Protein 8WJ5 (pdb70)

Nearest PDB structures (foldseek):
  8wj5-assembly1_A  TM=1.008E+00  e=1.256E-24  Escherichia coli K-12
  5o6i-assembly1_A  TM=4.056E-01  e=3.273E+00  Desulfurococcus mucosus
  1mow-assembly2_D  TM=3.243E-01  e=3.097E+00  Desulfurococcus mucosus
  5o6i-assembly3_K  TM=3.457E-01  e=4.558E+00  Desulfurococcus mucosus

Organism: Escherichia coli (strain K12) (NCBI:txid83333)

B-factor: mean 16.44, std 8.81, range [3.38, 56.1]

Sequence (130 aa):
SDIVFYGHKTPKSVEIYLSEKNIIYKIINDQKISRGNGHFISSIMVNNYRTHCGVVDINLNFFNDILYSVRLKNISKLENMEFCATKQRVYFSDKNKKASYKIINYGDYYDVDYYDNNLKNEVFDWIGKWS

Structure (mmCIF, N/CA/C/O backbone):
data_8WJ5
#
_entry.id   8WJ5
#
_cell.length_a   75.545
_cell.length_b   75.545
_cell.length_c   62.043
_cell.angle_alpha   90.000
_cell.angle_beta   90.000
_cell.angle_gamma   90.000
#
_symmetry.space_group_name_H-M   'P 43 21 2'
#
loop_
_entity.id
_entity.type
_entity.pdbx_description
1 polymer 'Uncharacterized protein YdcD'
2 non-polymer 'CHLORIDE ION'
3 non-polymer '4-(2-HYDROXYETHYL)-1-PIPERAZINE ETHANESULFONIC ACID'
4 water water
#
loop_
_atom_site.group_PDB
_atom_site.id
_atom_site.type_symbol
_atom_site.label_atom_id
_atom_site.label_alt_id
_atom_site.label_comp_id
_atom_site.label_asym_id
_atom_site.label_entity_id
_atom_site.label_seq_id
_atom_site.pdbx_PDB_ins_code
_atom_site.Cartn_x
_atom_site.Cartn_y
_atom_site.Cartn_z
_atom_site.occupancy
_atom_site.B_iso_or_equiv
_atom_site.auth_seq_id
_atom_site.auth_comp_id
_atom_site.auth_asym_id
_atom_site.auth_atom_id
_atom_site.pdbx_PDB_model_num
ATOM 1 N N . SER A 1 11 ? 22.40581 5.00277 22.67462 1.000 19.78652 31 SER A N 1
ATOM 2 C CA . SER A 1 11 ? 21.56489 3.94132 23.22684 1.000 15.82041 31 SER A CA 1
ATOM 3 C C . SER A 1 11 ? 21.76011 3.86743 24.73588 1.000 14.82429 31 SER A C 1
ATOM 4 O O . SER A 1 11 ? 22.80603 4.26279 25.25539 1.000 13.56044 31 SER A O 1
ATOM 7 N N . ASP A 1 12 ? 20.76091 3.36752 25.45500 1.000 10.41770 32 ASP A N 1
ATOM 8 C CA . ASP A 1 12 ? 20.80114 3.45308 26.90541 1.000 10.01705 32 ASP A CA 1
ATOM 9 C C . ASP A 1 12 ? 21.02878 2.10452 27.58014 1.000 7.85755 32 ASP A C 1
ATOM 10 O O . ASP A 1 12 ? 20.87512 2.00536 28.80095 1.000 9.15622 32 ASP A O 1
ATOM 15 N N . ILE A 1 13 ? 21.43247 1.07852 26.83196 1.000 9.98372 33 ILE A N 1
ATOM 16 C CA . ILE A 1 13 ? 21.64868 -0.24942 27.39415 1.000 10.14578 33 ILE A CA 1
ATOM 17 C C . ILE A 1 13 ? 23.08539 -0.70448 27.13868 1.000 7.03273 33 ILE A C 1
ATOM 18 O O . ILE A 1 13 ? 23.64267 -0.48758 26.05670 1.000 9.61070 33 ILE A O 1
ATOM 23 N N . VAL A 1 14 ? 23.68598 -1.32983 28.15708 1.000 7.81273 34 VAL A N 1
ATOM 24 C CA . VAL A 1 14 ? 25.02068 -1.92324 28.08997 1.000 5.59854 34 VAL A CA 1
ATOM 25 C C . VAL A 1 14 ? 24.98119 -3.27492 28.78893 1.000 6.00019 34 VAL A C 1
ATOM 26 O O . VAL A 1 14 ? 24.00473 -3.63301 29.44232 1.000 7.64026 34 VAL A O 1
ATOM 30 N N . PHE A 1 15 ? 26.07945 -4.01510 28.67554 1.000 6.16280 35 PHE A N 1
ATOM 31 C CA . PHE A 1 15 ? 26.32136 -5.18059 29.52156 1.000 7.05957 35 PHE A CA 1
ATOM 32 C C . PHE A 1 15 ? 27.64852 -4.93262 30.23030 1.000 7.45941 35 PHE A C 1
ATOM 33 O O . PHE A 1 15 ? 28.71656 -5.09859 29.63422 1.000 8.23530 35 PHE A O 1
ATOM 41 N N . TYR A 1 16 ? 27.57250 -4.51738 31.49360 1.000 7.87833 36 TYR A N 1
ATOM 42 C CA . TYR A 1 16 ? 28.75032 -4.17555 32.29585 1.000 10.61401 36 TYR A CA 1
ATOM 43 C C . TYR A 1 16 ? 29.70370 -3.26810 31.51314 1.000 10.32660 36 TYR A C 1
ATOM 44 O O . TYR A 1 16 ? 30.90683 -3.50069 31.43236 1.000 12.32281 36 TYR A O 1
ATOM 53 N N . GLY A 1 17 ? 29.13301 -2.23059 30.90469 1.000 9.09349 37 GLY A N 1
ATOM 54 C CA . GLY A 1 17 ? 29.89351 -1.21248 30.21833 1.000 13.59651 37 GLY A CA 1
ATOM 55 C C . GLY A 1 17 ? 30.14937 -1.46147 28.74673 1.000 12.89214 37 GLY A C 1
ATOM 56 O O . GLY A 1 17 ? 30.79893 -0.62728 28.10584 1.000 14.74842 37 GLY A O 1
ATOM 57 N N . HIS A 1 18 ? 29.64681 -2.55878 28.18293 1.000 11.10172 38 HIS A N 1
ATOM 58 C CA . HIS A 1 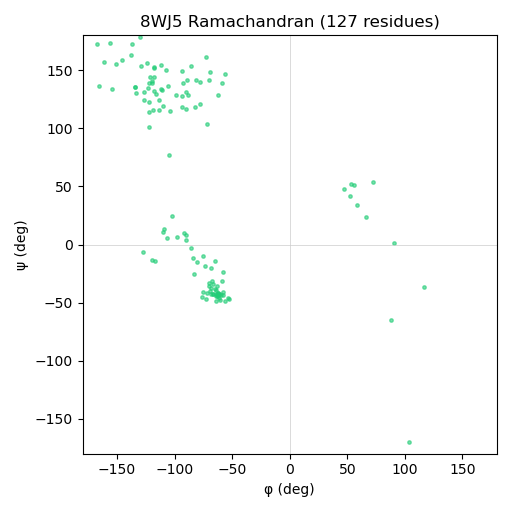18 ? 29.95980 -2.95340 26.81337 1.000 12.40615 38 HIS A CA 1
ATOM 59 C C . HIS A 1 18 ? 28.68726 -3.01498 25.97666 1.000 11.30936 38 HIS A C 1
ATOM 60 O O . HIS A 1 18 ? 27.65197 -3.49747 26.44462 1.000 11.03808 38 HIS A O 1
ATOM 67 N N . LYS A 1 19 ? 28.77532 -2.53263 24.73275 1.000 9.20736 39 LYS A N 1
ATOM 68 C CA . LYS A 1 19 ? 27.62956 -2.44058 23.83537 1.000 13.92525 39 LYS A CA 1
ATOM 69 C C . LYS A 1 19 ? 27.76865 -3.24697 22.55777 1.000 10.27079 39 LYS A C 1
ATOM 70 O O . LYS A 1 19 ? 26.77359 -3.41002 21.84354 1.000 10.68281 39 LYS A O 1
ATOM 76 N N . THR A 1 20 ? 28.96101 -3.72467 22.23119 1.000 13.48156 40 THR A N 1
ATOM 77 C CA . THR A 1 20 ? 29.16020 -4.41386 20.97023 1.000 10.12564 40 THR A CA 1
ATOM 78 C C . THR A 1 20 ? 29.34292 -5.90865 21.21005 1.000 8.85595 40 THR A C 1
ATOM 79 O O . THR A 1 20 ? 29.84434 -6.31393 22.26423 1.000 9.16766 40 THR A O 1
ATOM 83 N N . PRO A 1 21 ? 28.94137 -6.74973 20.25284 1.000 9.45926 41 PRO A N 1
ATOM 84 C CA . PRO A 1 21 ? 29.08861 -8.20381 20.44730 1.000 7.02956 41 PRO A CA 1
ATOM 85 C C . PRO A 1 21 ? 30.50284 -8.62923 20.81026 1.000 8.19758 41 PRO A C 1
ATOM 86 O O . PRO A 1 21 ? 30.68149 -9.41085 21.75169 1.000 8.21689 41 PRO A O 1
ATOM 90 N N . LYS A 1 22 ? 31.52300 -8.11801 20.11034 1.000 9.95522 42 LYS A N 1
ATOM 91 C CA . LYS A 1 22 ? 32.87804 -8.59278 20.38228 1.000 9.31792 42 LYS A CA 1
ATOM 92 C C . LYS A 1 22 ? 33.36493 -8.13549 21.75523 1.000 8.15944 42 LYS A C 1
ATOM 93 O O . LYS A 1 22 ? 34.00747 -8.90493 22.47199 1.000 8.44874 42 LYS A O 1
ATOM 99 N N . SER A 1 23 ? 33.06951 -6.89652 22.14979 1.000 7.58883 43 SER A N 1
ATOM 100 C CA . SER A 1 23 ? 33.50745 -6.46200 23.47350 1.000 10.53473 43 SER A CA 1
ATOM 101 C C . SER A 1 23 ? 32.78485 -7.23123 24.56972 1.000 8.97701 43 SER A C 1
ATOM 102 O O . SER A 1 23 ? 33.37319 -7.51348 25.62228 1.000 9.40636 43 SER A O 1
ATOM 105 N N . VAL A 1 24 ? 31.52390 -7.59542 24.34267 1.000 7.97566 44 VAL A N 1
ATOM 106 C CA . VAL A 1 24 ? 30.82401 -8.43709 25.31101 1.000 9.40810 44 VAL A CA 1
ATOM 107 C C . VAL A 1 24 ? 31.43163 -9.83647 25.33467 1.000 6.57223 44 VAL A C 1
ATOM 108 O O . VAL A 1 24 ? 31.62627 -10.42861 26.40176 1.000 6.06110 44 VAL A O 1
ATOM 112 N N . GLU A 1 25 ? 31.73595 -10.38960 24.15520 1.000 9.32655 45 GLU A N 1
ATOM 113 C CA . GLU A 1 25 ? 32.34061 -11.71714 24.09621 1.000 7.49976 45 GLU A CA 1
ATOM 114 C C . GLU A 1 25 ? 33.67919 -11.74012 24.81599 1.000 7.31325 45 GLU A C 1
ATOM 115 O O . GLU A 1 25 ? 33.97406 -12.68804 25.55424 1.000 7.36962 45 GLU A O 1
ATOM 121 N N . ILE A 1 26 ? 34.49389 -10.69811 24.61983 1.000 7.36384 46 ILE A N 1
ATOM 122 C CA . ILE A 1 26 ? 35.78427 -10.59717 25.30615 1.000 8.31153 46 ILE A CA 1
ATOM 123 C C . ILE A 1 26 ? 35.58982 -10.49567 26.81507 1.000 10.32500 46 ILE A C 1
ATOM 124 O O . ILE A 1 26 ? 36.30344 -11.14256 27.59238 1.000 9.44006 46 ILE A O 1
ATOM 129 N N . TYR A 1 27 ? 34.63870 -9.66610 27.25553 1.000 10.42676 47 TYR A N 1
ATOM 130 C CA . TYR A 1 27 ? 34.34452 -9.56211 28.68786 1.000 10.10188 47 TYR A CA 1
ATOM 131 C C . TYR A 1 27 ? 34.00057 -10.92404 29.27906 1.000 11.88955 47 TYR A C 1
ATOM 132 O O . TYR A 1 27 ? 34.53467 -11.32168 30.32170 1.000 10.26059 47 TYR A O 1
ATOM 141 N N . LEU A 1 28 ? 33.10001 -11.65570 28.62466 1.000 9.26533 48 LEU A N 1
ATOM 142 C CA . LEU A 1 28 ? 32.67925 -12.94480 29.16541 1.000 9.87707 48 LEU A CA 1
ATOM 143 C C . LEU A 1 28 ? 33.82558 -13.94915 29.14520 1.000 9.59533 48 LEU A C 1
ATOM 144 O O . LEU A 1 28 ? 34.02782 -14.69431 30.11168 1.000 9.58688 48 LEU A O 1
ATOM 149 N N . SER A 1 29 ? 34.57880 -13.98153 28.04554 1.000 9.05449 49 SER A N 1
ATOM 150 C CA . SER A 1 29 ? 35.67329 -14.93414 27.91046 1.000 12.87146 49 SER A CA 1
ATOM 151 C C . SER A 1 29 ? 36.73182 -14.69907 28.98282 1.000 15.03142 49 SER A C 1
ATOM 152 O O . SER A 1 29 ? 37.20446 -15.64294 29.62926 1.000 13.57810 49 SER A O 1
ATOM 155 N N . GLU A 1 30 ? 37.09604 -13.43678 29.21017 1.000 14.37944 50 GLU A N 1
ATOM 156 C CA . GLU A 1 30 ? 38.12451 -13.14878 30.20242 1.000 14.81934 50 GLU A CA 1
ATOM 157 C C . GLU A 1 30 ? 37.65149 -13.43435 31.62047 1.000 19.05735 50 GLU A C 1
ATOM 158 O O . GLU A 1 30 ? 38.48591 -13.62312 32.50950 1.000 19.65078 50 GLU A O 1
ATOM 164 N N . LYS A 1 31 ? 36.34115 -13.48380 31.85284 1.000 13.76914 51 LYS A N 1
ATOM 165 C CA . LYS A 1 31 ? 35.81039 -13.93911 33.13057 1.000 15.82554 51 LYS A CA 1
ATOM 166 C C . LYS A 1 31 ? 35.55713 -15.43382 33.15363 1.000 16.19145 51 LYS A C 1
ATOM 167 O O . LYS A 1 31 ? 34.96070 -15.93148 34.11345 1.000 17.36208 51 LYS A O 1
ATOM 173 N N . ASN A 1 32 ? 35.99842 -16.15417 32.11997 1.000 12.70492 52 ASN A N 1
ATOM 174 C CA . ASN A 1 32 ? 35.83367 -17.60620 32.02018 1.000 14.08795 52 ASN A CA 1
ATOM 175 C C . ASN A 1 32 ? 34.36511 -18.02013 32.07084 1.000 16.66229 52 ASN A C 1
ATOM 176 O O . ASN A 1 32 ? 34.01287 -19.08321 32.58484 1.000 16.92872 52 ASN A O 1
ATOM 181 N N . ILE A 1 33 ? 33.49789 -17.18758 31.51632 1.000 15.60635 53 ILE A N 1
ATOM 182 C CA . ILE A 1 33 ? 32.08767 -17.52943 31.38891 1.000 10.29228 53 ILE A CA 1
ATOM 183 C C . ILE A 1 33 ? 31.86408 -18.14517 30.01422 1.000 15.45049 53 ILE A C 1
ATOM 184 O O . ILE A 1 33 ? 32.27278 -17.57570 28.99487 1.000 16.16593 53 ILE A O 1
ATOM 189 N N . ILE A 1 34 ? 31.24681 -19.32488 29.98694 1.000 15.25890 54 ILE A N 1
ATOM 190 C CA . ILE A 1 34 ? 30.91621 -19.99115 28.73280 1.000 14.12794 54 ILE A CA 1
ATOM 191 C C . ILE A 1 34 ? 29.67450 -19.34599 28.14058 1.000 13.32679 54 ILE A C 1
ATOM 192 O O . ILE A 1 34 ? 28.72562 -19.02576 28.86260 1.000 10.82090 54 ILE A O 1
ATOM 197 N N . TYR A 1 35 ? 29.66245 -19.17142 26.82013 1.000 9.53575 55 TYR A N 1
ATOM 198 C CA . TYR A 1 35 ? 28.50335 -18.57649 26.17234 1.000 10.83086 55 TYR A CA 1
ATOM 199 C C . TYR A 1 35 ? 28.31827 -19.19875 24.79803 1.000 10.64566 55 TYR A C 1
ATOM 200 O O . TYR A 1 35 ? 29.24811 -19.76208 24.21354 1.000 9.65525 55 TYR A O 1
ATOM 209 N N . LYS A 1 36 ? 27.09897 -19.08075 24.29198 1.000 9.12883 56 LYS A N 1
ATOM 210 C CA . LYS A 1 36 ? 26.74646 -19.52990 22.95544 1.000 10.19943 56 LYS A CA 1
ATOM 211 C C . LYS A 1 36 ? 26.29360 -18.32546 22.15130 1.000 14.17117 56 LYS A C 1
ATOM 212 O O . LYS A 1 36 ? 25.66739 -17.40595 22.69345 1.000 12.50037 56 LYS A O 1
ATOM 218 N N . ILE A 1 37 ? 26.63100 -18.31995 20.86696 1.000 11.82082 57 ILE A N 1
ATOM 219 C CA . ILE A 1 37 ? 26.29244 -17.22200 19.96602 1.000 13.03344 57 ILE A CA 1
ATOM 220 C C . ILE A 1 37 ? 25.35594 -17.75031 18.89710 1.000 15.06014 57 ILE A C 1
ATOM 221 O O . ILE A 1 37 ? 25.66539 -18.74946 18.24252 1.000 16.02801 57 ILE A O 1
ATOM 226 N N . ILE A 1 38 ? 24.24109 -17.05877 18.68995 1.000 14.04196 58 ILE A N 1
ATOM 227 C CA . ILE A 1 38 ? 23.37078 -17.32505 17.55429 1.000 11.94230 58 ILE A CA 1
ATOM 228 C C . ILE A 1 38 ? 23.18950 -16.03855 16.76607 1.000 13.83234 58 ILE A C 1
ATOM 229 O O . ILE A 1 38 ? 23.33391 -14.92949 17.28953 1.000 10.67380 58 ILE A O 1
ATOM 234 N N . ASN A 1 39 ? 22.85569 -16.19441 15.48775 1.000 8.99029 59 ASN A N 1
ATOM 235 C CA . ASN A 1 39 ? 22.76302 -15.03238 14.61883 1.000 10.65146 59 ASN A CA 1
ATOM 236 C C . ASN A 1 39 ? 21.83680 -15.36166 13.45540 1.000 9.96705 59 ASN A C 1
ATOM 237 O O . ASN A 1 39 ? 21.42031 -16.50984 13.26952 1.000 12.44319 59 ASN A O 1
ATOM 242 N N . ASP A 1 40 ? 21.54442 -14.33973 12.65228 1.000 10.28142 60 ASP A N 1
ATOM 243 C CA . ASP A 1 40 ? 20.71654 -14.49850 11.46364 1.000 9.15572 60 ASP A CA 1
ATOM 244 C C . ASP A 1 40 ? 21.53720 -14.53537 10.17642 1.000 10.21374 60 ASP A C 1
ATOM 245 O O . ASP A 1 40 ? 21.00645 -14.22901 9.09758 1.000 9.93520 60 ASP A O 1
ATOM 250 N N . GLN A 1 41 ? 22.81345 -14.92135 10.25032 1.000 10.43497 61 GLN A N 1
ATOM 251 C CA . GLN 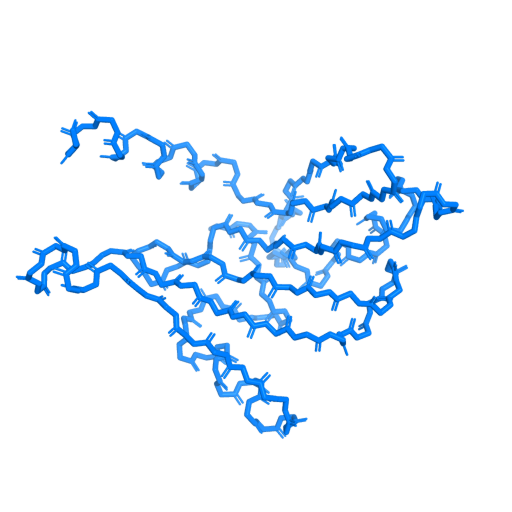A 1 41 ? 23.61311 -14.92945 9.02601 1.000 12.28194 61 GLN A CA 1
ATOM 252 C C . GLN A 1 41 ? 23.11655 -15.98489 8.04245 1.000 13.47015 61 GLN A C 1
ATOM 253 O O . GLN A 1 41 ? 23.01501 -15.71307 6.84270 1.000 13.14324 61 GLN A O 1
ATOM 259 N N . LYS A 1 42 ? 22.78452 -17.18407 8.52080 1.000 8.04160 62 LYS A N 1
ATOM 260 C CA . LYS A 1 42 ? 22.27538 -18.19491 7.59988 1.000 12.22511 62 LYS A CA 1
ATOM 261 C C . LYS A 1 42 ? 20.86160 -17.85622 7.14082 1.000 10.70735 62 LYS A C 1
ATOM 262 O O . LYS A 1 42 ? 20.54383 -17.98684 5.95330 1.000 12.24102 62 LYS A O 1
ATOM 268 N N . ILE A 1 43 ? 20.00963 -17.39851 8.06808 1.000 11.13917 63 ILE A N 1
ATOM 269 C CA . ILE A 1 43 ? 18.63985 -16.99766 7.73052 1.000 11.69072 63 ILE A CA 1
ATOM 270 C C . ILE A 1 43 ? 18.63974 -15.99389 6.58944 1.000 9.78743 63 ILE A C 1
ATOM 271 O O . ILE A 1 43 ? 17.83483 -16.08178 5.65338 1.000 10.00656 63 ILE A O 1
ATOM 276 N N . SER A 1 44 ? 19.49920 -14.98609 6.68977 1.000 9.45063 64 SER A N 1
ATOM 277 C CA . SER A 1 44 ? 19.55108 -13.90697 5.71234 1.000 9.59350 64 SER A CA 1
ATOM 278 C C . SER A 1 44 ? 20.43657 -14.22647 4.51498 1.000 13.37708 64 SER A C 1
ATOM 279 O O . SER A 1 44 ? 20.51605 -13.40769 3.59760 1.000 17.69964 64 SER A O 1
ATOM 282 N N . ARG A 1 45 ? 21.10099 -15.38198 4.51407 1.000 10.63865 65 ARG A N 1
ATOM 283 C CA . ARG A 1 45 ? 22.08031 -15.75535 3.49469 1.000 14.29887 65 ARG A CA 1
ATOM 284 C C . ARG A 1 45 ? 23.15164 -14.67628 3.33159 1.000 18.40911 65 ARG A C 1
ATOM 285 O O . ARG A 1 45 ? 23.42524 -14.18981 2.23270 1.000 15.67922 65 ARG A O 1
ATOM 293 N N . GLY A 1 46 ? 23.75990 -14.29286 4.44352 1.000 19.78039 66 GLY A N 1
ATOM 294 C CA . GLY A 1 46 ? 24.96734 -13.49924 4.34596 1.000 30.80964 66 GLY A CA 1
ATOM 295 C C . GLY A 1 46 ? 24.89161 -12.10205 4.91688 1.000 29.64874 66 GLY A C 1
ATOM 296 O O . GLY A 1 46 ? 25.87476 -11.61820 5.48051 1.000 39.06558 66 GLY A O 1
ATOM 297 N N . ASN A 1 47 ? 23.75303 -11.42673 4.77729 1.000 30.373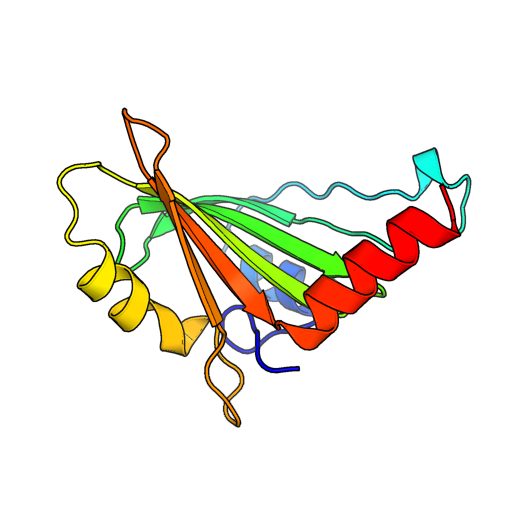54 67 ASN A N 1
ATOM 298 C CA . ASN A 1 47 ? 23.63522 -10.05049 5.26308 1.000 34.65238 67 ASN A CA 1
ATOM 299 C C . ASN A 1 47 ? 22.81379 -10.06574 6.54847 1.000 26.26892 67 ASN A C 1
ATOM 300 O O . ASN A 1 47 ? 21.63066 -9.72538 6.57745 1.000 22.00069 67 ASN A O 1
ATOM 305 N N . GLY A 1 48 ? 23.47685 -10.47043 7.63140 1.000 21.42448 68 GLY A N 1
ATOM 306 C CA . GLY A 1 48 ? 22.81419 -10.56373 8.91430 1.000 16.32960 68 GLY A CA 1
ATOM 307 C C . GLY A 1 48 ? 22.80974 -9.24611 9.66661 1.000 18.86251 68 GLY A C 1
ATOM 308 O O . GLY A 1 48 ? 23.66993 -8.38500 9.48478 1.000 21.15949 68 GLY A O 1
ATOM 309 N N . HIS A 1 49 ? 21.80655 -9.09489 10.52665 1.000 11.72045 69 HIS A N 1
ATOM 310 C CA . HIS A 1 49 ? 21.67673 -7.91279 11.36123 1.000 11.36146 69 HIS A CA 1
ATOM 311 C C . HIS A 1 49 ? 21.52063 -8.23629 12.83398 1.000 12.75742 69 HIS A C 1
ATOM 312 O O . HIS A 1 49 ? 21.50815 -7.30731 13.64844 1.000 11.88560 69 HIS A O 1
ATOM 319 N N . PHE A 1 50 ? 21.38389 -9.50750 13.20206 1.000 10.04889 70 PHE A N 1
ATOM 320 C CA . PHE A 1 50 ? 21.06161 -9.89258 14.56763 1.000 9.28592 70 PHE A CA 1
ATOM 321 C C . PHE A 1 50 ? 22.12651 -10.83256 15.10793 1.000 10.27874 70 PHE A C 1
ATOM 322 O O . PHE A 1 50 ? 22.55936 -11.75460 14.42173 1.000 10.09289 70 PHE A O 1
ATOM 330 N N . ILE A 1 51 ? 22.55313 -10.57493 16.33464 1.000 8.91748 71 ILE A N 1
ATOM 331 C CA . ILE A 1 51 ? 23.39681 -11.48514 17.09230 1.000 7.95574 71 ILE A CA 1
ATOM 332 C C . ILE A 1 51 ? 22.80658 -11.55710 18.48839 1.000 10.93708 71 ILE A C 1
ATOM 333 O O . ILE A 1 51 ? 22.42073 -10.52969 19.05377 1.000 9.07384 71 ILE A O 1
ATOM 338 N N . SER A 1 52 ? 22.70917 -12.76703 19.02743 1.000 7.86825 72 SER A N 1
ATOM 339 C CA A SER A 1 52 ? 22.33404 -12.93776 20.42547 0.700 10.05797 72 SER A CA 1
ATOM 340 C CA B SER A 1 52 ? 22.31416 -12.96446 20.41797 0.300 10.00176 72 SER A CA 1
ATOM 341 C C . SER A 1 52 ? 23.35580 -13.83163 21.10638 1.000 8.84494 72 SER A C 1
ATOM 342 O O . SER A 1 52 ? 23.77108 -14.85554 20.55608 1.000 10.17933 72 SER A O 1
ATOM 347 N N . ILE A 1 53 ? 23.76894 -13.42049 22.30116 1.000 7.57922 73 ILE A N 1
ATOM 348 C CA . ILE A 1 53 ? 24.71503 -14.16669 23.11672 1.000 7.79679 73 ILE A CA 1
ATOM 349 C C . ILE A 1 53 ? 23.95777 -14.69852 24.32216 1.000 8.11061 73 ILE A C 1
ATOM 350 O O . ILE A 1 53 ? 23.21546 -13.95121 24.96937 1.000 7.14023 73 ILE A O 1
ATOM 355 N N . MET A 1 54 ? 24.14290 -15.98035 24.62412 1.000 6.76523 74 MET A N 1
ATOM 356 C CA . MET A 1 54 ? 23.41159 -16.63701 25.70016 1.000 7.60289 74 MET A CA 1
ATOM 357 C C . MET A 1 54 ? 24.38485 -17.12578 26.76173 1.000 7.49190 74 MET A C 1
ATOM 358 O O . MET A 1 54 ? 25.39285 -17.75976 26.43910 1.000 7.12286 74 MET A O 1
ATOM 363 N N . VAL A 1 55 ? 24.08208 -16.83043 28.01806 1.000 8.31335 75 VAL A N 1
ATOM 364 C CA . VAL A 1 55 ? 24.83945 -17.35493 29.14669 1.000 8.75973 75 VAL A CA 1
ATOM 365 C C . VAL A 1 55 ? 23.85544 -17.96209 30.13130 1.000 8.40778 75 VAL A C 1
ATOM 366 O O . VAL A 1 55 ? 22.69004 -17.56024 30.19562 1.000 8.17662 75 VAL A O 1
ATOM 370 N N . ASN A 1 56 ? 24.33074 -18.93538 30.90198 1.000 9.54243 76 ASN A N 1
ATOM 371 C CA . ASN A 1 56 ? 23.54102 -19.58764 31.93452 1.000 9.83734 76 ASN A CA 1
ATOM 372 C C . ASN A 1 56 ? 24.16368 -19.36463 33.30912 1.000 11.21983 76 ASN A C 1
ATOM 373 O O . ASN A 1 56 ? 25.37424 -19.15391 33.43368 1.000 10.99218 76 ASN A O 1
ATOM 378 N N . ASN A 1 57 ? 23.30990 -19.38586 34.33726 1.000 10.52948 77 ASN A N 1
ATOM 379 C CA . ASN A 1 57 ? 23.74588 -19.39046 35.73824 1.000 11.30797 77 ASN A CA 1
ATOM 380 C C . ASN A 1 57 ? 24.65712 -18.20327 36.06710 1.000 12.47363 77 ASN A C 1
ATOM 381 O O . ASN A 1 57 ? 25.73830 -18.35969 36.63435 1.000 10.76629 77 ASN A O 1
ATOM 386 N N . TYR A 1 58 ? 24.20313 -17.00624 35.71207 1.000 11.06174 78 TYR A N 1
ATOM 387 C CA . TYR A 1 58 ? 24.94751 -15.76936 35.91978 1.000 12.88579 78 TYR A CA 1
ATOM 388 C C . TYR A 1 58 ? 24.43488 -15.07566 37.17626 1.000 10.64292 78 TYR A C 1
ATOM 389 O O . TYR A 1 58 ? 23.23101 -14.85300 37.30898 1.000 11.28264 78 TYR A O 1
ATOM 398 N N . ARG A 1 59 ? 25.33944 -14.71748 38.08607 1.000 14.33822 79 ARG A N 1
ATOM 399 C CA . ARG A 1 59 ? 24.91330 -14.11836 39.35020 1.000 14.75179 79 ARG A CA 1
ATOM 400 C C . ARG A 1 59 ? 24.55904 -12.64589 39.14815 1.000 12.23008 79 ARG A C 1
ATOM 401 O O . ARG A 1 59 ? 25.39448 -11.85437 38.70175 1.000 15.55956 79 ARG A O 1
ATOM 409 N N . THR A 1 60 ? 23.31299 -12.29044 39.45735 1.000 14.05411 80 THR A N 1
ATOM 410 C CA . THR A 1 60 ? 22.81230 -10.91866 39.40993 1.000 13.81480 80 THR A CA 1
ATOM 411 C C . THR A 1 60 ? 22.10584 -10.60944 40.72798 1.000 20.02885 80 THR A C 1
ATOM 412 O O . THR A 1 60 ? 21.96910 -11.47136 41.59866 1.000 16.67395 80 THR A O 1
ATOM 416 N N . HIS A 1 61 ? 21.61920 -9.37273 40.85960 1.000 18.13386 81 HIS A N 1
ATOM 417 C CA . HIS A 1 61 ? 20.82882 -8.99879 42.02339 1.000 16.82723 81 HIS A CA 1
ATOM 418 C C . HIS A 1 61 ? 19.41460 -9.54830 41.97681 1.000 19.75886 81 HIS A C 1
ATOM 419 O O . HIS A 1 61 ? 18.69346 -9.44671 42.97427 1.000 18.93431 81 HIS A O 1
ATOM 426 N N . CYS A 1 62 ? 18.99069 -10.10986 40.85452 1.000 13.23571 82 CYS A N 1
ATOM 427 C CA . CYS A 1 62 ? 17.76698 -10.88806 40.83086 1.000 16.20792 82 CYS A CA 1
ATOM 428 C C . CYS A 1 62 ? 18.03575 -12.37030 41.08001 1.000 15.56176 82 CYS A C 1
ATOM 429 O O . CYS A 1 62 ? 17.13270 -13.18975 40.90484 1.000 21.38721 82 CYS A O 1
ATOM 432 N N . GLY A 1 63 ? 19.25285 -12.72355 41.47165 1.000 15.05813 83 GLY A N 1
ATOM 433 C CA . GLY A 1 63 ? 19.62944 -14.10621 41.69227 1.000 16.33320 83 GLY A CA 1
ATOM 434 C C . GLY A 1 63 ? 20.47887 -14.66835 40.56808 1.000 16.17476 83 GLY A C 1
ATOM 435 O O . GLY A 1 63 ? 20.97529 -13.95843 39.68610 1.000 14.85925 83 GLY A O 1
ATOM 436 N N . VAL A 1 64 ? 20.66055 -15.98448 40.62464 1.000 13.14329 84 VAL A N 1
ATOM 437 C CA . VAL A 1 64 ? 21.40723 -16.70351 39.59790 1.000 13.91124 84 VAL A CA 1
ATOM 438 C C . VAL A 1 64 ? 20.45386 -16.96182 38.44047 1.000 13.38223 84 VAL A C 1
ATOM 439 O O . VAL A 1 64 ? 19.41881 -17.61461 38.61066 1.000 14.45132 84 VAL A O 1
ATOM 443 N N . VAL A 1 65 ? 20.77125 -16.40974 37.26653 1.000 11.42395 85 VAL A N 1
ATOM 444 C CA . VAL A 1 65 ? 19.80369 -16.36193 36.17989 1.000 8.89266 85 VAL A CA 1
ATOM 445 C C . VAL A 1 65 ? 20.48052 -16.70212 34.86273 1.000 8.24626 85 VAL A C 1
ATOM 446 O O . VAL A 1 65 ? 21.70392 -16.67571 34.73434 1.000 8.77877 85 VAL A O 1
ATOM 450 N N . ASP A 1 66 ? 19.65819 -17.02814 33.87598 1.000 8.06166 86 ASP A N 1
ATOM 451 C CA . ASP A 1 66 ? 20.13628 -17.14650 32.50938 1.000 10.10951 86 ASP A CA 1
ATOM 452 C C . ASP A 1 66 ? 19.91822 -15.81292 31.81062 1.000 8.17631 86 ASP A C 1
ATOM 453 O O . ASP A 1 66 ? 18.99191 -15.07134 32.14069 1.000 10.22957 86 ASP A O 1
ATOM 458 N N . ILE A 1 67 ? 20.78937 -15.49868 30.85484 1.000 7.52060 87 ILE A N 1
ATOM 459 C CA . ILE A 1 67 ? 20.80195 -14.17923 30.23567 1.000 7.78252 87 ILE A CA 1
ATOM 460 C C . ILE A 1 67 ? 20.91233 -14.31835 28.72529 1.000 6.91721 87 ILE A C 1
ATOM 461 O O . ILE A 1 67 ? 21.72354 -15.10344 28.22080 1.000 7.06422 87 ILE A O 1
ATOM 466 N N . ASN A 1 68 ? 20.10200 -13.54787 28.00305 1.000 7.20200 88 ASN A N 1
ATOM 467 C CA . ASN A 1 68 ? 20.30540 -13.31273 26.57895 1.000 8.48823 88 ASN A CA 1
ATOM 468 C C . ASN A 1 68 ? 20.70421 -11.86199 26.37901 1.000 8.03535 88 ASN A C 1
ATOM 469 O O . ASN A 1 68 ? 20.07586 -10.96382 26.95001 1.000 7.52623 88 ASN A O 1
ATOM 474 N N . LEU A 1 69 ? 21.73522 -11.64817 25.56821 1.000 4.40097 89 LEU A N 1
ATOM 475 C CA . LEU A 1 69 ? 22.21200 -10.33022 25.18024 1.000 5.56885 89 LEU A CA 1
ATOM 476 C C . LEU A 1 69 ? 21.94081 -10.18843 23.69149 1.000 6.19289 89 LEU A C 1
ATOM 477 O O . LEU A 1 69 ? 22.47610 -10.95848 22.88705 1.000 7.32201 89 LEU A O 1
ATOM 482 N N . ASN A 1 70 ? 21.07189 -9.25572 23.33470 1.000 6.17403 90 ASN A N 1
ATOM 483 C CA . ASN A 1 70 ? 20.50235 -9.19396 21.99392 1.000 6.21501 90 ASN A CA 1
ATOM 484 C C . ASN A 1 70 ? 20.99290 -7.94077 21.29440 1.000 7.59605 90 ASN A C 1
ATOM 485 O O . ASN A 1 70 ? 20.79172 -6.83078 21.80218 1.000 5.32285 90 ASN A O 1
ATOM 490 N N . PHE A 1 71 ? 21.60737 -8.12691 20.12062 1.000 6.31036 91 PHE A N 1
ATOM 491 C CA . PHE A 1 71 ? 22.26465 -7.06730 19.36915 1.000 7.38021 91 PHE A CA 1
ATOM 492 C C . PHE A 1 71 ? 21.61820 -6.90976 17.99500 1.000 6.54438 91 PHE A C 1
ATOM 493 O O . PHE A 1 71 ? 21.28088 -7.89903 17.34589 1.000 7.71657 91 PHE A O 1
ATOM 501 N N . PHE A 1 72 ? 21.46751 -5.66397 17.54936 1.000 7.84480 92 PHE A N 1
ATOM 502 C CA . PHE A 1 72 ? 20.96820 -5.34760 16.21428 1.000 9.48382 92 PHE A CA 1
ATOM 503 C C . PHE A 1 72 ? 21.97240 -4.41491 15.56269 1.000 9.99020 92 PHE A C 1
ATOM 504 O O . PHE A 1 72 ? 22.28471 -3.36005 16.12177 1.000 8.97615 92 PHE A O 1
ATOM 512 N N . ASN A 1 73 ? 22.47160 -4.79639 14.39014 1.000 9.80610 93 ASN A N 1
ATOM 513 C CA . ASN A 1 73 ? 23.51083 -4.02327 13.71235 1.000 12.95328 93 ASN A CA 1
ATOM 514 C C . ASN A 1 73 ? 24.67851 -3.76051 14.66141 1.000 14.37514 93 ASN A C 1
ATOM 515 O O . ASN A 1 73 ? 25.21696 -2.65323 14.74003 1.000 12.06366 93 ASN A O 1
ATOM 520 N N . ASP A 1 74 ? 25.03961 -4.79394 15.42464 1.000 13.16406 94 ASP A N 1
ATOM 521 C CA . ASP A 1 74 ? 26.19498 -4.80374 16.31777 1.000 14.79527 94 ASP A CA 1
ATOM 522 C C . ASP A 1 74 ? 26.05494 -3.83319 17.48592 1.000 11.71704 94 ASP A C 1
ATOM 523 O O . ASP A 1 74 ? 27.06284 -3.42304 18.07510 1.000 14.26764 94 ASP A O 1
ATOM 528 N N . ILE A 1 75 ? 24.82664 -3.47112 17.85274 1.000 10.62197 95 ILE A N 1
ATOM 529 C CA . ILE A 1 75 ? 24.56324 -2.63635 19.02260 1.000 7.60022 95 ILE A CA 1
ATOM 530 C C . ILE A 1 75 ? 23.54760 -3.34417 19.91514 1.000 7.58355 95 ILE A C 1
ATOM 531 O O . ILE A 1 75 ? 22.50388 -3.80625 19.43960 1.000 7.97965 95 ILE A O 1
ATOM 536 N N . LEU A 1 76 ? 23.85044 -3.41670 21.20613 1.000 8.36309 96 LEU A N 1
ATOM 537 C CA . LEU A 1 76 ? 22.95470 -4.05743 22.16096 1.000 6.80064 96 LEU A CA 1
ATOM 538 C C . LEU A 1 76 ? 21.63066 -3.31022 22.21726 1.000 6.72669 96 LEU A C 1
ATOM 539 O O . LEU A 1 76 ? 21.60832 -2.08949 22.38003 1.000 9.63529 96 LEU A O 1
ATOM 544 N N . TYR A 1 77 ? 20.51718 -4.03342 22.07765 1.000 5.32538 97 TYR A N 1
ATOM 545 C CA . TYR A 1 77 ? 19.21953 -3.41785 22.29895 1.000 10.31595 97 TYR A CA 1
ATOM 546 C C . TYR A 1 77 ? 18.44616 -4.02049 23.45879 1.000 7.62057 97 TYR A C 1
ATOM 547 O O . TYR A 1 77 ? 17.49156 -3.39032 23.92374 1.000 8.82051 97 TYR A O 1
ATOM 556 N N . SER A 1 78 ? 18.84494 -5.18597 23.95928 1.000 6.68864 98 SER A N 1
ATOM 557 C CA . SER A 1 78 ? 18.05404 -5.90241 24.95138 1.000 8.25979 98 SER A CA 1
ATOM 558 C C . SER A 1 78 ? 18.95855 -6.80242 25.78607 1.000 9.13114 98 SER A C 1
ATOM 559 O O . SER A 1 78 ? 19.80548 -7.51527 25.23593 1.000 7.13714 98 SER A O 1
ATOM 562 N N . VAL A 1 79 ? 18.77450 -6.76861 27.10854 1.000 8.03113 99 VAL A N 1
ATOM 563 C CA . VAL A 1 79 ? 19.41438 -7.70021 28.03661 1.000 5.13352 99 VAL A CA 1
ATOM 564 C C . VAL A 1 79 ? 18.28567 -8.37780 28.79283 1.000 6.97864 99 VAL A C 1
ATOM 565 O O . VAL A 1 79 ? 17.56628 -7.72018 29.55849 1.000 7.68601 99 VAL A O 1
ATOM 569 N N . ARG A 1 80 ? 18.11531 -9.67756 28.58844 1.000 6.42526 100 ARG A N 1
ATOM 570 C CA . ARG A 1 80 ? 16.99124 -10.39725 29.18174 1.000 11.02293 100 ARG A CA 1
ATOM 571 C C . ARG A 1 80 ? 17.48185 -11.34130 30.27476 1.000 8.67904 100 ARG A C 1
ATOM 572 O O . ARG A 1 80 ? 18.26843 -12.25246 30.00491 1.000 9.11710 100 ARG A O 1
ATOM 580 N N . LEU A 1 81 ? 17.00987 -11.12760 31.49988 1.000 6.61282 101 LEU A N 1
ATOM 581 C CA . LEU A 1 81 ? 17.24943 -12.05474 32.59725 1.000 6.64145 101 LEU A CA 1
ATOM 582 C C . LEU A 1 81 ? 16.11776 -13.07066 32.61865 1.000 6.75918 101 LEU A C 1
ATOM 583 O O . LEU A 1 81 ? 14.94529 -12.68695 32.56653 1.000 8.09946 101 LEU A O 1
ATOM 588 N N . LYS A 1 82 ? 16.46015 -14.36007 32.70023 1.000 6.46045 102 LYS A N 1
ATOM 589 C CA . LYS A 1 82 ? 15.46819 -15.42219 32.57276 1.000 7.27926 102 LYS A CA 1
ATOM 590 C C . LYS A 1 82 ? 15.45000 -16.30430 33.81467 1.000 10.19523 102 LYS A C 1
ATOM 591 O O . LYS A 1 82 ? 16.49618 -16.56567 34.40982 1.000 8.91593 102 LYS A O 1
ATOM 597 N N . ASN A 1 83 ? 14.24479 -16.76417 34.17923 1.000 10.56746 103 ASN A N 1
ATOM 598 C CA . ASN A 1 83 ? 14.03717 -17.81603 35.17819 1.000 14.75569 103 ASN A CA 1
ATOM 599 C C . ASN A 1 83 ? 14.33447 -17.29616 36.58669 1.000 12.37627 103 ASN A C 1
ATOM 600 O O . ASN A 1 83 ? 15.14547 -17.85744 37.31848 1.000 16.46262 103 ASN A O 1
ATOM 605 N N . ILE A 1 84 ? 13.67621 -16.19177 36.94113 1.000 12.83927 104 ILE A N 1
ATOM 606 C CA . ILE A 1 84 ? 13.75664 -15.58383 38.26442 1.000 18.05262 104 ILE A CA 1
ATOM 607 C C . ILE A 1 84 ? 12.62466 -16.12833 39.12159 1.000 12.68277 104 ILE A C 1
ATOM 608 O O . ILE A 1 84 ? 11.49319 -16.27633 38.64908 1.000 13.22593 104 ILE A O 1
ATOM 613 N N . SER A 1 85 ? 12.92220 -16.41429 40.38890 1.000 18.33842 105 SER A N 1
ATOM 614 C CA . SER A 1 85 ? 11.92349 -16.99446 41.27528 1.000 14.24728 105 SER A CA 1
ATOM 615 C C . SER A 1 85 ? 10.69828 -16.09824 41.39794 1.000 17.89561 105 SER A C 1
ATOM 616 O O . SER A 1 85 ? 10.81266 -14.87388 41.51336 1.000 15.30869 105 SER A O 1
ATOM 619 N N . LYS A 1 86 ? 9.51190 -16.72173 41.38943 1.000 15.75675 106 LYS A N 1
ATOM 620 C CA . LYS A 1 86 ? 8.27965 -15.98506 41.64975 1.000 18.29077 106 LYS A CA 1
ATOM 621 C C . LYS A 1 86 ? 8.23200 -15.42769 43.06487 1.000 17.23040 106 LYS A C 1
ATOM 622 O O . LYS A 1 86 ? 7.39320 -14.56423 43.34345 1.000 21.25312 106 LYS A O 1
ATOM 628 N N . LEU A 1 87 ? 9.10758 -15.88519 43.95885 1.000 15.05466 107 LEU A N 1
ATOM 629 C CA . LEU A 1 87 ? 9.17608 -15.32739 45.30446 1.000 21.29333 107 LEU A CA 1
ATOM 630 C C . LEU A 1 87 ? 10.14946 -14.15145 45.41053 1.000 19.40791 107 LEU A C 1
ATOM 631 O O . LEU A 1 87 ? 10.33979 -13.61874 46.50791 1.000 16.32804 107 LEU A O 1
ATOM 636 N N . GLU A 1 88 ? 10.74096 -13.72313 44.29879 1.000 14.62599 108 GLU A N 1
ATOM 637 C CA . GLU A 1 88 ? 11.65638 -12.58913 44.29022 1.000 13.66398 108 GLU A CA 1
ATOM 638 C C . GLU A 1 88 ? 10.87809 -11.27794 44.26512 1.000 14.03955 108 GLU A C 1
ATOM 639 O O . GLU A 1 88 ? 9.83471 -11.17276 43.61153 1.000 15.32229 108 GLU A O 1
ATOM 645 N N . ASN A 1 89 ? 11.37531 -10.27821 44.99586 1.000 13.32247 109 ASN A N 1
ATOM 646 C CA . ASN A 1 89 ? 10.83965 -8.91690 44.90888 1.000 11.89906 109 ASN A CA 1
ATOM 647 C C . ASN A 1 89 ? 11.27799 -8.33586 43.56752 1.000 19.54007 109 ASN A C 1
ATOM 648 O O . ASN A 1 89 ? 12.43546 -7.94804 43.39091 1.000 12.68391 109 ASN A O 1
ATOM 653 N N . MET A 1 90 ? 10.35207 -8.27403 42.60999 1.000 15.75831 110 MET A N 1
ATOM 654 C CA . MET A 1 90 ? 10.75068 -8.02522 41.22824 1.000 19.01406 110 MET A CA 1
ATOM 655 C C . MET A 1 90 ? 11.10161 -6.56425 40.98475 1.000 16.51122 110 MET A C 1
ATOM 656 O O . MET A 1 90 ? 12.12078 -6.27029 40.35970 1.000 16.46581 110 MET A O 1
ATOM 661 N N . GLU A 1 91 ? 10.28662 -5.62906 41.47240 1.000 14.63762 111 GLU A N 1
ATOM 662 C CA . GLU A 1 91 ? 10.62491 -4.22606 41.25350 1.000 19.61203 111 GLU A CA 1
ATOM 663 C C . GLU A 1 91 ? 11.93623 -3.87230 41.93979 1.000 16.58181 111 GLU A C 1
ATOM 664 O O . GLU A 1 91 ? 12.73838 -3.10357 41.40412 1.000 13.85247 111 GLU A O 1
ATOM 670 N N . PHE A 1 92 ? 12.19806 -4.46022 43.10498 1.000 12.58451 112 PHE A N 1
ATOM 671 C CA . PHE A 1 92 ? 13.43939 -4.15245 43.80171 1.000 14.33425 112 PHE A CA 1
ATOM 672 C C . PHE A 1 92 ? 14.63642 -4.77980 43.09799 1.000 13.51407 112 PHE A C 1
ATOM 673 O O . PHE A 1 92 ? 15.65984 -4.12036 42.88419 1.000 12.89773 112 PHE A O 1
ATOM 681 N N . CYS A 1 93 ? 14.54264 -6.05775 42.73432 1.000 12.48413 113 CYS A N 1
ATOM 682 C CA . CYS A 1 93 ? 15.70754 -6.67932 42.12005 1.000 13.51798 113 CYS A CA 1
ATOM 683 C C . CYS A 1 93 ? 15.95361 -6.11377 40.72290 1.000 10.87634 113 CYS A C 1
ATOM 684 O O . CYS A 1 93 ? 17.10608 -5.93871 40.31894 1.000 12.29012 113 CYS A O 1
ATOM 687 N N . ALA A 1 94 ? 14.88581 -5.79529 39.98497 1.000 13.25462 114 ALA A N 1
ATOM 688 C CA . ALA A 1 94 ? 15.04894 -5.18881 38.66702 1.000 13.48440 114 ALA A CA 1
ATOM 689 C C . ALA A 1 94 ? 15.70795 -3.81629 38.76461 1.000 12.61326 114 ALA A C 1
ATOM 690 O O . ALA A 1 94 ? 16.60448 -3.49688 37.97695 1.000 10.12343 114 ALA A O 1
ATOM 692 N N . THR A 1 95 ? 15.27623 -2.98642 39.72149 1.000 11.70119 115 THR A N 1
ATOM 693 C CA . THR A 1 95 ? 15.88944 -1.66834 39.85413 1.000 12.86724 115 THR A CA 1
ATOM 694 C C . THR A 1 95 ? 17.31197 -1.76954 40.38627 1.000 12.29929 115 THR A C 1
ATOM 695 O O . THR A 1 95 ? 18.17135 -0.97008 40.00679 1.000 10.61790 115 THR A O 1
ATOM 699 N N . LYS A 1 96 ? 17.57925 -2.75389 41.24621 1.000 11.80716 116 LYS A N 1
ATOM 700 C CA . LYS A 1 96 ? 18.91291 -2.92766 41.80951 1.000 11.92157 116 LYS A CA 1
ATOM 701 C C . LYS A 1 96 ? 19.91765 -3.37359 40.74887 1.000 13.00254 116 LYS A C 1
ATOM 702 O O . LYS A 1 96 ? 21.08253 -2.95553 40.77079 1.000 12.94896 116 LYS A O 1
ATOM 708 N N . GLN A 1 97 ? 19.49368 -4.22639 39.81388 1.000 8.63961 117 GLN A N 1
ATOM 709 C CA . GLN A 1 97 ? 20.39434 -4.67755 38.75777 1.000 7.95410 117 GLN A CA 1
ATOM 710 C C . GLN A 1 97 ? 20.53105 -3.65547 37.63233 1.000 6.57404 117 GLN A C 1
ATOM 711 O O . GLN A 1 97 ? 21.47257 -3.74292 36.83837 1.000 9.08713 117 GLN A O 1
ATOM 717 N N . ARG A 1 98 ? 19.63110 -2.67664 37.57398 1.000 8.65685 118 ARG A N 1
ATOM 718 C CA . ARG A 1 98 ? 19.48065 -1.83462 36.39043 1.000 7.84105 118 ARG A CA 1
ATOM 719 C C . ARG A 1 98 ? 20.77069 -1.10709 36.00989 1.000 7.76634 118 ARG A C 1
ATOM 720 O O . ARG A 1 98 ? 21.09096 -0.98551 34.81710 1.000 8.11070 118 ARG A O 1
ATOM 728 N N . VAL A 1 99 ? 21.51120 -0.59018 36.99782 1.000 8.31536 119 VAL A N 1
ATOM 729 C CA . VAL A 1 99 ? 22.68187 0.23908 36.68826 1.000 5.56808 119 VAL A CA 1
ATOM 730 C C . VAL A 1 99 ? 23.70118 -0.52893 35.85228 1.000 8.04139 119 VAL A C 1
ATOM 731 O O . VAL A 1 99 ? 24.40508 0.05813 35.01923 1.000 7.45043 119 VAL A O 1
ATOM 735 N N . TYR A 1 100 ? 23.79584 -1.84668 36.04394 1.000 7.87198 120 TYR A N 1
ATOM 736 C CA . TYR A 1 100 ? 24.80523 -2.62073 35.33110 1.000 7.23861 120 TYR A CA 1
ATOM 737 C C . TYR A 1 100 ? 24.45859 -2.79432 33.86517 1.000 7.78485 120 TYR A C 1
ATOM 738 O O . TYR A 1 100 ? 25.34650 -3.09471 33.05759 1.000 10.12931 120 TYR A O 1
ATOM 747 N N . PHE A 1 101 ? 23.19953 -2.59018 33.49812 1.000 5.36459 121 PHE A N 1
ATOM 748 C CA . PHE A 1 101 ? 22.77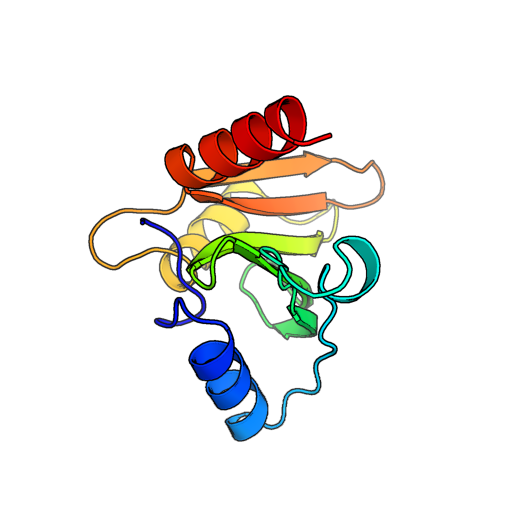990 -2.69605 32.11239 1.000 6.26205 121 PHE A CA 1
ATOM 749 C C . PHE A 1 101 ? 22.41566 -1.34491 31.51887 1.000 5.88585 121 PHE A C 1
ATOM 750 O O . PHE A 1 101 ? 21.86854 -1.28993 30.41544 1.000 7.47885 121 PHE A O 1
ATOM 758 N N . SER A 1 102 ? 22.71458 -0.25775 32.22092 1.000 7.91521 122 SER A N 1
ATOM 759 C CA . SER A 1 102 ? 22.36389 1.08667 31.78868 1.000 6.01363 122 SER A CA 1
ATOM 760 C C . SER A 1 102 ? 23.59770 1.82639 31.29025 1.000 7.29269 122 SER A C 1
ATOM 761 O O . SER A 1 102 ? 24.66416 1.77980 31.91669 1.000 7.29577 122 SER A O 1
ATOM 764 N N . ASP A 1 103 ? 23.43979 2.51711 30.16428 1.000 6.99195 123 ASP A N 1
ATOM 765 C CA . ASP A 1 103 ? 24.43052 3.49722 29.74807 1.000 9.32721 123 ASP A CA 1
ATOM 766 C C . ASP A 1 103 ? 24.61844 4.52525 30.85672 1.000 8.61536 123 ASP A C 1
ATOM 767 O O . ASP A 1 103 ? 23.68189 4.84581 31.59418 1.000 8.14762 123 ASP A O 1
ATOM 772 N N . LYS A 1 104 ? 25.84550 5.03193 30.98123 1.000 7.74352 124 LYS A N 1
ATOM 773 C CA . LYS A 1 104 ? 26.13352 6.05396 31.99049 1.000 11.65756 124 LYS A CA 1
ATOM 774 C C . LYS A 1 104 ? 25.25760 7.29314 31.83475 1.000 10.19821 124 LYS A C 1
ATOM 775 O O . LYS A 1 104 ? 25.04447 8.01855 32.81459 1.000 9.78407 124 LYS A O 1
ATOM 781 N N . ASN A 1 105 ? 24.73862 7.54341 30.63382 1.000 9.94564 125 ASN A N 1
ATOM 782 C CA . ASN A 1 105 ? 23.93123 8.73170 30.35820 1.000 11.41566 125 ASN A CA 1
ATOM 783 C C . ASN A 1 105 ? 22.47581 8.56451 30.75896 1.000 10.87175 125 ASN A C 1
ATOM 784 O O . ASN A 1 105 ? 21.78722 9.55904 31.00572 1.000 9.70139 125 ASN A O 1
ATOM 789 N N . LYS A 1 106 ? 21.97785 7.33389 30.79826 1.000 9.93230 126 LYS A N 1
ATOM 790 C CA . LYS A 1 106 ? 20.53395 7.15826 30.80355 1.000 10.65881 126 LYS A CA 1
ATOM 791 C C . LYS A 1 106 ? 20.21053 5.73366 31.21124 1.000 10.90343 126 LYS A C 1
ATOM 792 O O . LYS A 1 106 ? 20.83872 4.79067 30.72256 1.000 7.97256 126 LYS A O 1
ATOM 798 N N . LYS A 1 107 ? 19.21673 5.58997 32.08324 1.000 11.02850 127 LYS A N 1
ATOM 799 C CA . LYS A 1 107 ? 18.82402 4.27409 32.56679 1.000 12.27336 127 LYS A CA 1
ATOM 800 C C . LYS A 1 107 ? 18.15066 3.47694 31.45674 1.000 11.81705 127 LYS A C 1
ATOM 801 O O . LYS A 1 107 ? 17.40958 4.02724 30.64158 1.000 12.05360 127 LYS A O 1
ATOM 807 N N . ALA A 1 108 ? 18.42846 2.17785 31.41144 1.000 11.80021 128 ALA A N 1
ATOM 808 C CA . ALA A 1 108 ? 17.69403 1.30678 30.50311 1.000 9.81439 128 ALA A CA 1
ATOM 809 C C . ALA A 1 108 ? 16.24767 1.16543 30.96065 1.000 9.25716 128 ALA A C 1
ATOM 810 O O . ALA A 1 108 ? 15.94442 1.21812 32.15516 1.000 10.82695 128 ALA A O 1
ATOM 812 N N . SER A 1 109 ? 15.34599 0.99642 29.99545 1.000 8.88308 129 SER A N 1
ATOM 813 C CA . SER A 1 109 ? 13.98276 0.61379 30.32638 1.000 9.75679 129 SER A CA 1
ATOM 814 C C . SER A 1 109 ? 13.96099 -0.85120 30.75355 1.000 10.40777 129 SER A C 1
ATOM 815 O O . SER A 1 109 ? 14.88907 -1.60763 30.48604 1.000 9.31300 129 SER A O 1
ATOM 818 N N . TYR A 1 110 ? 12.89554 -1.25561 31.43686 1.000 11.31392 130 TYR A N 1
ATOM 819 C CA . TYR A 1 110 ? 12.76596 -2.67935 31.71712 1.000 11.26837 130 TYR A CA 1
ATOM 820 C C . TYR A 1 110 ? 11.29847 -3.05410 31.82953 1.000 13.65366 130 TYR A C 1
ATOM 821 O O . TYR A 1 110 ? 10.44529 -2.21830 32.14243 1.000 10.37064 130 TYR A O 1
ATOM 830 N N . LYS A 1 111 ? 11.03113 -4.32905 31.56773 1.000 9.85701 131 LYS A N 1
ATOM 831 C CA . LYS A 1 111 ? 9.70820 -4.92251 31.62328 1.000 15.48179 131 LYS A CA 1
ATOM 832 C C . LYS A 1 111 ? 9.80791 -6.23108 32.39036 1.000 14.65152 131 LYS A C 1
ATOM 833 O O . LYS A 1 111 ? 10.67473 -7.05993 32.09432 1.000 13.49322 131 LYS A O 1
ATOM 839 N N . ILE A 1 112 ? 8.92967 -6.40738 33.37001 1.000 14.09005 132 ILE A N 1
ATOM 840 C CA . ILE A 1 112 ? 8.80670 -7.66042 34.10679 1.000 15.50661 132 ILE A CA 1
ATOM 841 C C . ILE A 1 112 ? 7.81764 -8.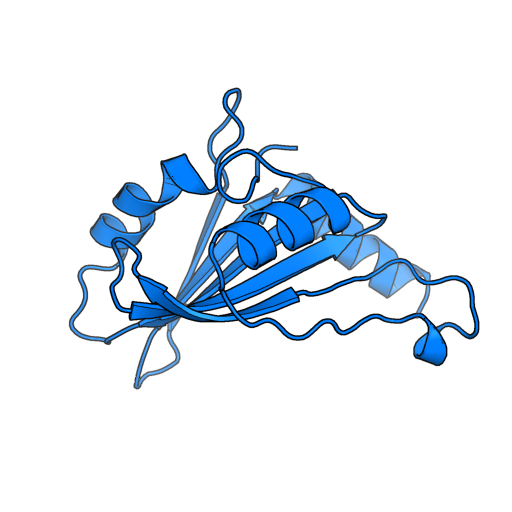54657 33.37024 1.000 13.77963 132 ILE A C 1
ATOM 842 O O . ILE A 1 112 ? 6.69903 -8.11875 33.06985 1.000 16.65005 132 ILE A O 1
ATOM 847 N N . ILE A 1 113 ? 8.21526 -9.78200 33.09163 1.000 12.73568 133 ILE A N 1
ATOM 848 C CA . ILE A 1 113 ? 7.42017 -10.70337 32.28366 1.000 17.40530 133 ILE A CA 1
ATOM 849 C C . ILE A 1 113 ? 7.07184 -11.91290 33.13730 1.000 13.65607 133 ILE A C 1
ATOM 850 O O . ILE A 1 113 ? 7.96373 -12.65965 33.56641 1.000 13.12624 133 ILE A O 1
ATOM 855 N N . ASN A 1 114 ? 5.78165 -12.10297 33.39289 1.000 16.86002 134 ASN A N 1
ATOM 856 C CA . ASN A 1 114 ? 5.33303 -13.15331 34.29894 1.000 20.29916 134 ASN A CA 1
ATOM 857 C C . ASN A 1 114 ? 5.01314 -14.40389 33.49350 1.000 19.34010 134 ASN A C 1
ATOM 858 O O . ASN A 1 114 ? 4.13427 -14.38222 32.62791 1.000 21.27796 134 ASN A O 1
ATOM 863 N N . TYR A 1 115 ? 5.73160 -15.48557 33.77587 1.000 22.00551 135 TYR A N 1
ATOM 864 C CA . TYR A 1 115 ? 5.46231 -16.78408 33.17531 1.000 25.36841 135 TYR A CA 1
ATOM 865 C C . TYR A 1 115 ? 4.63760 -17.68360 34.08374 1.000 29.04682 135 TYR A C 1
ATOM 866 O O . TYR A 1 115 ? 4.43922 -18.85640 33.75783 1.000 34.10003 135 TYR A O 1
ATOM 875 N N . GLY A 1 116 ? 4.15883 -17.16361 35.21117 1.000 27.00885 136 GLY A N 1
ATOM 876 C CA . GLY A 1 116 ? 3.40925 -17.96374 36.16193 1.000 29.97914 136 GLY A CA 1
ATOM 877 C C . GLY A 1 116 ? 4.29288 -18.65922 37.17707 1.000 29.60405 136 GLY A C 1
ATOM 878 O O . GLY A 1 116 ? 4.23255 -18.36486 38.37377 1.000 30.04480 136 GLY A O 1
ATOM 879 N N . ASP A 1 117 ? 5.12485 -19.58796 36.70874 1.000 32.37366 137 ASP A N 1
ATOM 880 C CA . ASP A 1 117 ? 6.03647 -20.30590 37.58907 1.000 33.11152 137 ASP A CA 1
ATOM 881 C C . ASP A 1 117 ? 7.33163 -19.55078 37.84893 1.000 34.62547 137 ASP A C 1
ATOM 882 O O . ASP A 1 117 ? 8.09321 -19.95395 38.73506 1.000 28.92752 137 ASP A O 1
ATOM 887 N N . TYR A 1 118 ? 7.59873 -18.48225 37.10389 1.000 24.58971 138 TYR A N 1
ATOM 888 C CA . TYR A 1 118 ? 8.83940 -17.72751 37.22773 1.000 21.32800 138 TYR A CA 1
ATOM 889 C C . TYR A 1 118 ? 8.66308 -16.41999 36.47086 1.000 16.86015 138 TYR A C 1
ATOM 890 O O . TYR A 1 118 ? 7.66690 -16.21651 35.77272 1.000 20.45323 138 TYR A O 1
ATOM 899 N N . TYR A 1 119 ? 9.65208 -15.53957 36.60839 1.000 14.21642 139 TYR A N 1
ATOM 900 C CA . TYR A 1 119 ? 9.68463 -14.26495 35.90711 1.000 14.03913 139 TYR A CA 1
ATOM 901 C C . TYR A 1 119 ? 10.89359 -14.19580 34.98442 1.000 8.94936 139 TYR A C 1
ATOM 902 O O . TYR A 1 119 ? 11.92858 -14.80748 35.24430 1.000 10.97258 139 TYR A O 1
ATOM 911 N N . ASP A 1 120 ? 10.75313 -13.42192 33.91692 1.000 11.96840 140 ASP A N 1
ATOM 912 C CA . ASP A 1 120 ? 11.87993 -12.83469 33.21072 1.000 11.60259 140 ASP A CA 1
ATOM 913 C C . ASP A 1 120 ? 11.84006 -11.32954 33.42448 1.000 9.74100 140 ASP A C 1
ATOM 914 O O . ASP A 1 120 ? 10.77143 -10.74827 33.64720 1.000 11.71728 140 ASP A O 1
ATOM 919 N N . VAL A 1 121 ? 13.00501 -10.69792 33.33120 1.000 9.57503 141 VAL A N 1
ATOM 920 C CA . VAL A 1 121 ? 13.10330 -9.24737 33.23901 1.000 8.06832 141 VAL A CA 1
ATOM 921 C C . VAL A 1 121 ? 13.84271 -8.91623 31.95610 1.000 10.97776 141 VAL A C 1
ATOM 922 O O . VAL A 1 121 ? 14.98432 -9.35182 31.76133 1.000 8.51351 141 VAL A O 1
ATOM 926 N N . ASP A 1 122 ? 13.20565 -8.14520 31.09635 1.000 8.66174 142 ASP A N 1
ATOM 927 C CA . ASP A 1 122 ? 13.82957 -7.67641 29.87090 1.000 10.56769 142 ASP A CA 1
ATOM 928 C C . ASP A 1 122 ? 14.20625 -6.21103 30.05973 1.000 9.22165 142 ASP A C 1
ATOM 929 O O . ASP A 1 122 ? 13.33428 -5.35906 30.26494 1.000 9.56427 142 ASP A O 1
ATOM 934 N N . TYR A 1 123 ? 15.50476 -5.93650 30.04611 1.000 6.94340 143 TYR A N 1
ATOM 935 C CA . TYR A 1 123 ? 16.02691 -4.58104 29.93482 1.000 9.12795 143 TYR A CA 1
ATOM 936 C C . TYR A 1 123 ? 16.19732 -4.23315 28.46210 1.000 9.87411 143 TYR A C 1
ATOM 937 O O . TYR A 1 123 ? 16.62957 -5.06949 27.67147 1.000 8.67878 143 TYR A O 1
ATOM 946 N N . TYR A 1 124 ? 15.89754 -2.99242 28.09398 1.000 9.79930 144 TYR A N 1
ATOM 947 C CA . TYR A 1 124 ? 15.95320 -2.68465 26.66965 1.000 11.19777 144 TYR A CA 1
ATOM 948 C C . TYR A 1 124 ? 16.04109 -1.18287 26.47118 1.000 11.42843 144 TYR A C 1
ATOM 949 O O . TYR A 1 124 ? 15.65236 -0.39515 27.33983 1.000 9.92917 144 TYR A O 1
ATOM 958 N N . ASP A 1 125 ? 16.56300 -0.80652 25.30546 1.000 10.13922 145 ASP A N 1
ATOM 959 C CA . ASP A 1 125 ? 16.49137 0.55974 24.80977 1.000 11.47273 145 ASP A CA 1
ATOM 960 C C . ASP A 1 125 ? 15.22069 0.68485 23.98202 1.000 10.90013 145 ASP A C 1
ATOM 961 O O . ASP A 1 125 ? 15.09112 0.02881 22.94940 1.000 9.75750 145 ASP A O 1
ATOM 966 N N . ASN A 1 126 ? 14.29217 1.52784 24.43207 1.000 11.61864 146 ASN A N 1
ATOM 967 C CA . ASN A 1 126 ? 12.97398 1.57762 23.80930 1.000 14.30995 146 ASN A CA 1
ATOM 968 C C . ASN A 1 126 ? 13.05163 1.99382 22.34673 1.000 16.39771 146 ASN A C 1
ATOM 969 O O . ASN A 1 126 ? 12.34743 1.43020 21.49751 1.000 13.14822 146 ASN A O 1
ATOM 974 N N . ASN A 1 127 ? 13.89123 2.98226 22.03241 1.000 14.51837 147 ASN A N 1
ATOM 975 C CA . ASN A 1 127 ? 14.03189 3.41464 20.64346 1.000 17.47314 147 ASN A CA 1
ATOM 976 C C . ASN A 1 127 ? 14.61155 2.30213 19.78469 1.000 16.41312 147 ASN A C 1
ATOM 977 O O . ASN A 1 127 ? 14.08322 1.99286 18.71020 1.000 14.37494 147 ASN A O 1
ATOM 982 N N . LEU A 1 128 ? 15.70329 1.68511 20.24401 1.000 13.24804 148 LEU A N 1
ATOM 983 C CA . LEU A 1 128 ? 16.31895 0.61524 19.46644 1.000 15.35874 148 LEU A CA 1
ATOM 984 C C . LEU A 1 128 ? 15.36431 -0.55352 19.28686 1.000 16.02919 148 LEU A C 1
ATOM 985 O O . LEU A 1 128 ? 15.28579 -1.13901 18.20033 1.000 13.76996 148 LEU A O 1
ATOM 990 N N . LYS A 1 129 ? 14.63448 -0.91309 20.34311 1.000 14.19287 149 LYS A N 1
ATOM 991 C CA . LYS A 1 129 ? 13.72174 -2.04619 20.24075 1.000 16.56313 149 LYS A CA 1
ATOM 992 C C . LYS A 1 129 ? 12.60070 -1.75648 19.25090 1.000 15.53590 149 LYS A C 1
ATOM 993 O O . LYS A 1 129 ? 12.19523 -2.63916 18.48973 1.000 12.83306 149 LYS A O 1
ATOM 999 N N . ASN A 1 130 ? 12.10149 -0.51871 19.22946 1.000 15.36592 150 ASN A N 1
ATOM 1000 C CA . ASN A 1 130 ? 11.10145 -0.15386 18.22737 1.000 17.56250 150 ASN A CA 1
ATOM 1001 C C . ASN A 1 130 ? 11.67416 -0.22263 16.81444 1.000 17.58019 150 ASN A C 1
ATOM 1002 O O . ASN A 1 130 ? 10.98164 -0.64463 15.88036 1.000 20.22884 150 ASN A O 1
ATOM 1007 N N . GLU A 1 131 ? 12.93381 0.19579 16.63981 1.000 12.55384 151 GLU A N 1
ATOM 1008 C CA . GLU A 1 131 ? 13.60777 0.05968 15.34993 1.000 20.49523 151 GLU A CA 1
ATOM 1009 C C . GLU A 1 131 ? 13.68688 -1.39435 14.90912 1.000 17.80517 151 GLU A C 1
ATOM 1010 O O . GLU A 1 131 ? 13.49219 -1.70305 13.72597 1.000 14.11812 151 GLU A O 1
ATOM 1016 N N . VAL A 1 132 ? 14.02737 -2.29250 15.83737 1.000 13.63412 152 VAL A N 1
ATOM 1017 C CA . VAL A 1 132 ? 14.08438 -3.71723 15.51732 1.000 14.75691 152 VAL A CA 1
ATOM 1018 C C . VAL A 1 132 ? 12.71917 -4.20671 15.05679 1.000 14.29231 152 VAL A C 1
ATOM 1019 O O . VAL A 1 132 ? 12.59841 -4.88904 14.03316 1.000 15.45798 152 VAL A O 1
ATOM 1023 N N . PHE A 1 133 ? 11.66755 -3.85299 15.80015 1.000 13.72170 153 PHE A N 1
ATOM 1024 C CA . PHE A 1 133 ? 10.32107 -4.26292 15.41569 1.000 14.51479 153 PHE A CA 1
ATOM 1025 C C . PHE A 1 133 ? 9.93853 -3.69223 14.05391 1.000 19.34035 153 PHE A C 1
ATOM 1026 O O . PHE A 1 133 ? 9.39522 -4.40179 13.19892 1.000 17.20567 153 PHE A O 1
ATOM 1034 N N . ASP A 1 134 ? 10.20150 -2.40175 13.84283 1.000 18.78496 154 ASP A N 1
ATOM 1035 C CA . ASP A 1 134 ? 9.92464 -1.79110 12.54796 1.000 20.01957 154 ASP A CA 1
ATOM 1036 C C . ASP A 1 134 ? 10.67696 -2.50767 11.43533 1.000 21.03432 154 ASP A C 1
ATOM 1037 O O . ASP A 1 134 ? 10.12236 -2.76865 10.35994 1.000 19.30800 154 ASP A O 1
ATOM 1042 N N . TRP A 1 135 ? 11.94680 -2.82795 11.68045 1.000 17.70577 155 TRP A N 1
ATOM 1043 C CA . TRP A 1 135 ? 12.76486 -3.47647 10.66478 1.000 17.31430 155 TRP A CA 1
ATOM 1044 C C . TRP A 1 135 ? 12.21967 -4.85270 10.30945 1.000 18.73896 155 TRP A C 1
ATOM 1045 O O . TRP A 1 135 ? 12.15725 -5.21287 9.12849 1.000 16.59492 155 TRP A O 1
ATOM 1056 N N . ILE A 1 136 ? 11.80426 -5.62823 11.31506 1.000 15.15411 156 ILE A N 1
ATOM 1057 C CA . ILE A 1 136 ? 11.25324 -6.95775 11.06155 1.000 19.13996 156 ILE A CA 1
ATOM 1058 C C . ILE A 1 136 ? 9.98394 -6.86932 10.21901 1.000 25.76415 156 ILE A C 1
ATOM 1059 O O . ILE A 1 136 ? 9.77521 -7.67031 9.29888 1.000 21.07545 156 ILE A O 1
ATOM 1064 N N . GLY A 1 137 ? 9.11321 -5.90633 10.51993 1.000 17.97019 157 GLY A N 1
ATOM 1065 C CA . GLY A 1 137 ? 7.88668 -5.78506 9.75195 1.000 23.83016 157 GLY A CA 1
ATOM 1066 C C . GLY A 1 137 ? 8.13003 -5.35274 8.32095 1.000 22.58040 157 GLY A C 1
ATOM 1067 O O . GLY A 1 137 ? 7.38829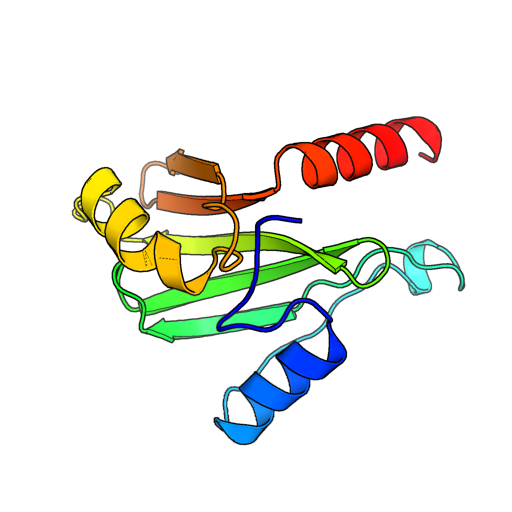 -5.74502 7.41591 1.000 23.54705 157 GLY A O 1
ATOM 1068 N N . LYS A 1 138 ? 9.17478 -4.55428 8.09811 1.000 20.55343 158 LYS A N 1
ATOM 1069 C CA . LYS A 1 138 ? 9.49966 -4.04697 6.77246 1.000 22.46165 158 LYS A CA 1
ATOM 1070 C C . LYS A 1 138 ? 10.13306 -5.11689 5.89318 1.000 28.00585 158 LYS A C 1
ATOM 1071 O O . LYS A 1 138 ? 9.82073 -5.20930 4.70095 1.000 24.31516 158 LYS A O 1
ATOM 1077 N N . TRP A 1 139 ? 11.02309 -5.93016 6.45742 1.000 22.20779 159 TRP A N 1
ATOM 1078 C CA . TRP A 1 139 ? 11.86510 -6.81870 5.66911 1.000 21.98648 159 TRP A CA 1
ATOM 1079 C C . TRP A 1 139 ? 11.45445 -8.27646 5.76956 1.000 24.84988 159 TRP A C 1
ATOM 1080 O O . TRP A 1 139 ? 12.14967 -9.14289 5.22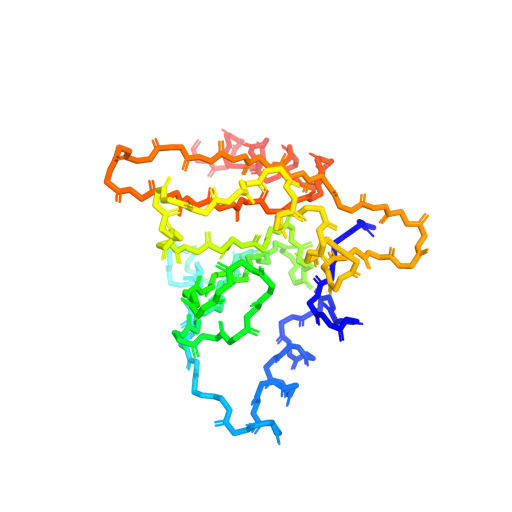887 1.000 23.59301 159 TRP A O 1
ATOM 1091 N N . SER A 1 140 ? 10.35150 -8.56844 6.44632 1.000 31.48377 160 SER A N 1
ATOM 1092 C CA . SER A 1 140 ? 9.79480 -9.91124 6.44544 1.000 34.43527 160 SER A CA 1
ATOM 1093 C C . SER A 1 140 ? 8.34487 -9.85341 5.97518 1.000 38.02594 160 SER A C 1
ATOM 1094 O O . SER A 1 140 ? 7.66324 -8.84287 6.15819 1.000 42.41085 160 SER A O 1
#

Radius of gyration: 14.6 Å; Cα contacts (8 Å, |Δi|>4): 254; chains: 1; bounding box: 35×29×42 Å

Solvent-accessible surface area: 7900 Å² total; per-residue (Å²): 68,6,0,11,0,56,61,58,53,56,11,128,34,0,20,94,49,0,58,138,105,135,39,142,57,130,83,93,70,14,104,178,136,32,197,56,100,32,50,40,42,20,0,62,3,102,117,18,190,15,88,4,32,77,4,37,1,38,0,22,1,10,83,82,64,0,28,4,0,49,0,54,75,2,58,132,159,55,96,17,105,124,6,0,64,105,2,58,100,91,0,14,19,200,128,124,138,0,29,47,103,47,41,102,95,50,124,73,47,0,0,6,0,37,10,72,112,24,35,71,96,4,115,102,68,77,57,155,160,130

Secondary structure (DSSP, 8-state):
--B-BTTB-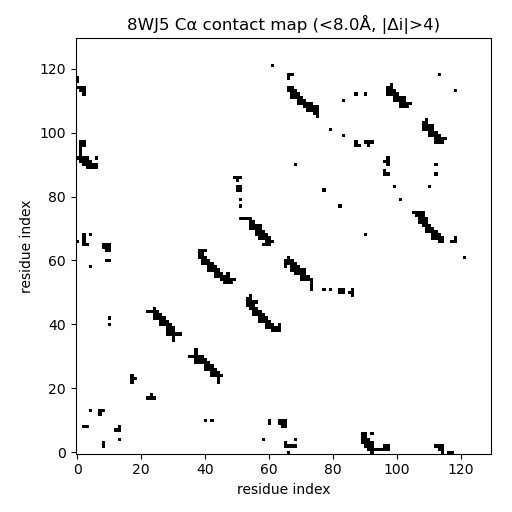SHHHHHHHHHHTT---EEEESTTTTTT---EEEEEEEEEEETTEEEEEEEEEETTEEEEEEEEEEETTS-HHHHHHHHHGGGBBTTBPPEEEEEE-SSEEEEEEE-HHHHHHHHHHHHHH-

Foldseek 3Di:
DWWAAQAHWFPVVVVVVCVVVVFDKDKDWCCVVVVHDTFKIKIWGAQCQALLGGFIWIFIGGNRGTFKIKTDFRAPPTPPVVRCVVRQVNTTDPVDTWDWDWADPPRGIMIMTGHVVVVVVVVVVVVVPD